Protein AF-A0A2P4SLH9-F1 (afdb_monomer)

Secondary structure (DSSP, 8-state):
--PPPPPPPP-----------TTSSTT--TT---PPPPPPPPPHHHHHHHHHHHHH-S---HHHHHHHHHHHT--HHHHHHHHHHHHHHHHHHHHHHTSSS---THHHHHHHHHHHHHT--------------

Organism: Bambusicola thoracicus (NCBI:txid9083)

Structure (mmCIF, N/CA/C/O backbone):
data_AF-A0A2P4SLH9-F1
#
_entry.id   AF-A0A2P4SLH9-F1
#
loop_
_atom_site.group_PDB
_atom_site.id
_atom_site.type_symbol
_atom_site.label_atom_id
_atom_site.label_alt_id
_atom_site.label_comp_id
_atom_site.label_asym_id
_atom_site.label_entity_id
_atom_site.label_seq_id
_atom_site.pdbx_PDB_ins_code
_atom_site.Cartn_x
_atom_site.Cartn_y
_atom_site.Cartn_z
_atom_site.occupancy
_atom_site.B_iso_or_equiv
_atom_site.auth_seq_id
_atom_site.auth_comp_id
_atom_site.auth_asym_id
_atom_site.auth_atom_id
_atom_site.pdbx_PDB_model_num
ATOM 1 N N . MET A 1 1 ? -12.800 23.849 -40.732 1.00 43.84 1 MET A N 1
ATOM 2 C CA . MET A 1 1 ? -13.487 23.097 -39.660 1.00 43.84 1 MET A CA 1
ATOM 3 C C . MET A 1 1 ? -12.887 23.475 -38.317 1.00 43.84 1 MET A C 1
ATOM 5 O O . MET A 1 1 ? -11.724 23.178 -38.085 1.00 43.84 1 MET A O 1
ATOM 9 N N . VAL A 1 2 ? -13.661 24.142 -37.462 1.00 47.03 2 VAL A N 1
ATOM 10 C CA . VAL A 1 2 ? -13.300 24.474 -36.074 1.00 47.03 2 VAL A CA 1
ATOM 11 C C . VAL A 1 2 ? -14.249 23.664 -35.183 1.00 47.03 2 VAL A C 1
ATOM 13 O O . VAL A 1 2 ? -15.457 23.781 -35.392 1.00 47.03 2 VAL A O 1
ATOM 16 N N . PRO A 1 3 ? -13.788 22.810 -34.251 1.00 51.59 3 PRO A N 1
ATOM 17 C CA . PRO A 1 3 ? -14.698 22.150 -33.320 1.00 51.59 3 PRO A CA 1
ATOM 18 C C . PRO A 1 3 ? -15.244 23.172 -32.312 1.00 51.59 3 PRO A C 1
ATOM 20 O O . PRO A 1 3 ? -14.504 23.997 -31.775 1.00 51.59 3 PRO A O 1
ATOM 23 N N . GLY A 1 4 ? -16.565 23.138 -32.125 1.00 45.50 4 GLY A N 1
ATOM 24 C CA . GLY A 1 4 ? -17.364 24.164 -31.464 1.00 45.50 4 GLY A CA 1
ATOM 25 C C . GLY A 1 4 ? -16.987 24.442 -30.009 1.00 45.50 4 GLY A C 1
ATOM 26 O O . GLY A 1 4 ? -16.781 23.537 -29.203 1.00 45.50 4 GLY A O 1
ATOM 27 N N . ARG A 1 5 ? -16.956 25.734 -29.671 1.00 50.97 5 ARG A N 1
ATOM 28 C CA . ARG A 1 5 ? -17.025 26.226 -28.294 1.00 50.97 5 ARG A CA 1
ATOM 29 C C . ARG A 1 5 ? -18.499 26.270 -27.893 1.00 50.97 5 ARG A C 1
ATOM 31 O O . ARG A 1 5 ? -19.284 26.938 -28.560 1.00 50.97 5 ARG A O 1
ATOM 38 N N . CYS A 1 6 ? -18.866 25.583 -26.816 1.00 48.41 6 CYS A N 1
ATOM 39 C CA . CYS A 1 6 ? -20.155 25.801 -26.165 1.00 48.41 6 CYS A CA 1
ATOM 40 C C . CYS A 1 6 ? -20.218 27.244 -25.617 1.00 48.41 6 CYS A C 1
ATOM 42 O O . CYS A 1 6 ? -19.239 27.683 -25.002 1.00 48.41 6 CYS A O 1
ATOM 44 N N . PRO A 1 7 ? -21.322 27.984 -25.818 1.00 62.34 7 PRO A N 1
ATOM 45 C CA . PRO A 1 7 ? -21.537 29.276 -25.171 1.00 62.34 7 PRO A CA 1
ATOM 46 C C . PRO A 1 7 ? -21.876 29.094 -23.675 1.00 62.34 7 PRO A C 1
ATOM 48 O O . PRO A 1 7 ? -22.456 28.069 -23.307 1.00 62.34 7 PRO A O 1
ATOM 51 N N . PRO A 1 8 ? -21.531 30.053 -22.794 1.00 57.41 8 PRO A N 1
ATOM 52 C CA . PRO A 1 8 ? -22.047 30.074 -21.428 1.00 57.41 8 PRO A CA 1
ATOM 53 C C . PRO A 1 8 ? -23.530 30.497 -21.426 1.00 57.41 8 PRO A C 1
ATOM 55 O O . PRO A 1 8 ? -23.915 31.321 -22.257 1.00 57.41 8 PRO A O 1
ATOM 58 N N . PRO A 1 9 ? -24.369 29.975 -20.514 1.00 54.12 9 PRO A N 1
ATOM 59 C CA . PRO A 1 9 ? -25.709 30.509 -20.314 1.00 54.12 9 PRO A CA 1
ATOM 60 C C . PRO A 1 9 ? -25.629 31.890 -19.655 1.00 54.12 9 PRO A C 1
ATOM 62 O O . PRO A 1 9 ? -24.975 32.073 -18.626 1.00 54.12 9 PRO A O 1
ATOM 65 N N . ASP A 1 10 ? -26.296 32.847 -20.288 1.00 47.53 10 ASP A N 1
ATOM 66 C CA . ASP A 1 10 ? -26.554 34.181 -19.770 1.00 47.53 10 ASP A CA 1
ATOM 67 C C . ASP A 1 10 ? -27.604 34.125 -18.639 1.00 47.53 10 ASP A C 1
ATOM 69 O O . ASP A 1 10 ? -28.498 33.279 -18.632 1.00 47.53 10 ASP A O 1
ATOM 73 N N . THR A 1 11 ? -27.464 35.073 -17.714 1.00 54.25 11 THR A N 1
ATOM 74 C CA . THR A 1 11 ? -28.501 35.636 -16.839 1.00 54.25 11 THR A CA 1
ATOM 75 C C . THR A 1 11 ? -29.224 34.728 -15.827 1.00 54.25 11 THR A C 1
ATOM 77 O O . THR A 1 11 ? -30.279 34.154 -16.077 1.00 54.25 11 THR A O 1
ATOM 80 N N . ALA A 1 12 ? -28.756 34.783 -14.576 1.00 43.59 12 ALA A N 1
ATOM 81 C CA . ALA A 1 12 ? -29.633 34.709 -13.408 1.00 43.59 12 ALA A CA 1
ATOM 82 C C . ALA A 1 12 ? -29.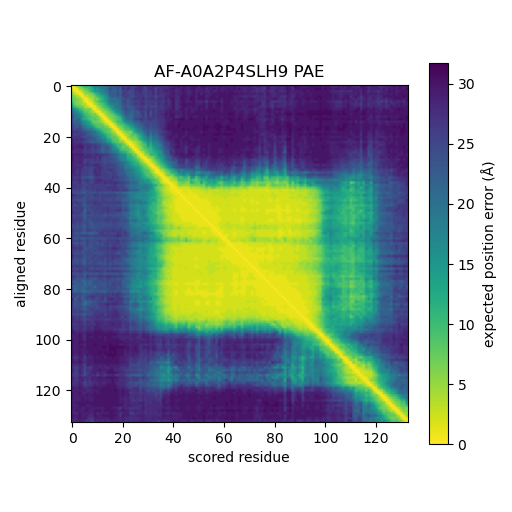336 35.912 -12.500 1.00 43.59 12 ALA A C 1
ATOM 84 O O . ALA A 1 12 ? -28.392 35.912 -11.714 1.00 43.59 12 ALA A O 1
ATOM 85 N N . VAL A 1 13 ? -30.133 36.967 -12.667 1.00 53.56 13 VAL A N 1
ATOM 86 C CA . VAL A 1 13 ? -30.262 38.074 -11.713 1.00 53.56 13 VAL A CA 1
ATOM 87 C C . VAL A 1 13 ? -30.978 37.539 -10.474 1.00 53.56 13 VAL A C 1
ATOM 89 O O . VAL A 1 13 ? -32.093 37.041 -10.603 1.00 53.56 13 VAL A O 1
ATOM 92 N N . LEU A 1 14 ? -30.379 37.676 -9.287 1.00 46.19 14 LEU A N 1
ATOM 93 C CA . LEU A 1 14 ? -31.074 37.550 -8.000 1.00 46.19 14 LEU A CA 1
ATOM 94 C C . LEU A 1 14 ? -30.552 38.591 -6.982 1.00 46.19 14 LEU A C 1
ATOM 96 O O . LEU A 1 14 ? -29.422 39.060 -7.124 1.00 46.19 14 LEU A O 1
ATOM 100 N N . PRO A 1 15 ? -31.404 39.014 -6.024 1.00 50.38 15 PRO A N 1
ATOM 101 C CA . PRO A 1 15 ? -31.462 40.389 -5.529 1.00 50.38 15 PRO A CA 1
ATOM 102 C C . PRO A 1 15 ? -30.640 40.666 -4.260 1.00 50.38 15 PRO A C 1
ATOM 104 O O . PRO A 1 15 ? -30.126 39.772 -3.595 1.00 50.38 15 PRO A O 1
ATOM 107 N N . ALA A 1 16 ? -30.556 41.962 -3.957 1.00 48.69 16 ALA A N 1
ATOM 108 C CA . ALA A 1 16 ? -29.880 42.590 -2.832 1.00 48.69 16 ALA A CA 1
ATOM 109 C C . ALA A 1 16 ? -30.295 42.074 -1.440 1.00 48.69 16 ALA A C 1
ATOM 111 O O . ALA A 1 16 ? -31.467 41.795 -1.193 1.00 48.69 16 ALA A O 1
ATOM 112 N N . GLY A 1 17 ? -29.330 42.114 -0.512 1.00 46.75 17 GLY A N 1
ATOM 113 C CA . GLY A 1 17 ? -29.579 42.267 0.924 1.00 46.75 17 GLY A CA 1
ATOM 114 C C . GLY A 1 17 ? -29.153 41.094 1.805 1.00 46.75 17 GLY A C 1
ATOM 115 O O . GLY A 1 17 ? -29.980 40.261 2.146 1.00 46.75 17 GLY A O 1
ATOM 116 N N . SER A 1 18 ? -27.889 41.078 2.240 1.00 45.19 18 SER A N 1
ATOM 117 C CA . SER A 1 18 ? -27.524 40.843 3.648 1.00 45.19 18 SER A CA 1
ATOM 118 C C . SER A 1 18 ? -26.028 41.113 3.829 1.00 45.19 18 SER A C 1
ATOM 120 O O . SER A 1 18 ? -25.186 40.403 3.284 1.00 45.19 18 SER A O 1
ATOM 122 N N . GLU A 1 19 ? -25.717 42.156 4.592 1.00 50.03 19 GLU A N 1
ATOM 123 C CA . GLU A 1 19 ? -24.388 42.501 5.103 1.00 50.03 19 GLU A CA 1
ATOM 124 C C . GLU A 1 19 ? -23.752 41.293 5.812 1.00 50.03 19 GLU A C 1
ATOM 126 O O . GLU A 1 19 ? -24.116 40.951 6.937 1.00 50.03 19 GLU A O 1
ATOM 131 N N . VAL A 1 20 ? -22.790 40.637 5.162 1.00 47.78 20 VAL A N 1
ATOM 132 C CA . VAL A 1 20 ? -21.858 39.713 5.817 1.00 47.78 20 VAL A CA 1
ATOM 133 C C . VAL A 1 20 ? -20.443 40.237 5.611 1.00 47.78 20 VAL A C 1
ATOM 135 O O . VAL A 1 20 ? -19.840 40.074 4.555 1.00 47.78 20 VAL A O 1
ATOM 138 N N . SER A 1 21 ? -19.981 40.942 6.646 1.00 45.81 21 SER A N 1
ATOM 139 C CA . SER A 1 21 ? -18.611 41.359 6.964 1.00 45.81 21 SER A CA 1
ATOM 140 C C . SER A 1 21 ? -17.543 40.959 5.927 1.00 45.81 21 SER A C 1
ATOM 142 O O . SER A 1 21 ? -17.068 39.822 5.880 1.00 45.81 21 SER A O 1
ATOM 144 N N . GLN A 1 22 ? -17.141 41.939 5.112 1.00 41.91 22 GLN A N 1
ATOM 145 C CA . GLN A 1 22 ? -16.128 41.851 4.049 1.00 41.91 22 GLN A CA 1
ATOM 146 C C . GLN A 1 22 ? -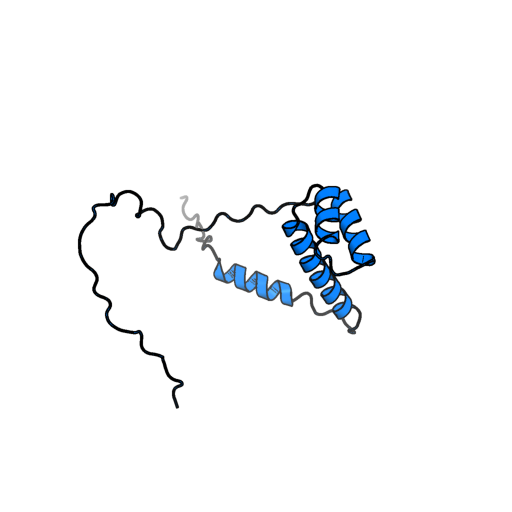14.679 41.638 4.542 1.00 41.91 22 GLN A C 1
ATOM 148 O O . GLN A 1 22 ? -13.748 41.654 3.741 1.00 41.91 22 GLN A O 1
ATOM 153 N N . GLU A 1 23 ? -14.463 41.358 5.828 1.00 44.12 23 GLU A N 1
ATOM 154 C CA . GLU A 1 23 ? -13.129 41.327 6.452 1.00 44.12 23 GLU A CA 1
ATOM 155 C C . GLU A 1 23 ? -12.533 39.905 6.582 1.00 44.12 23 GLU A C 1
ATOM 157 O O . GLU A 1 23 ? -11.462 39.725 7.154 1.00 44.12 23 GLU A O 1
ATOM 162 N N . SER A 1 24 ? -13.191 38.862 6.050 1.00 46.12 24 SER A N 1
ATOM 163 C CA . SER A 1 24 ? -12.675 37.473 6.098 1.00 46.12 24 SER A CA 1
ATOM 164 C C . SER A 1 24 ? -12.396 36.843 4.724 1.00 46.12 24 SER A C 1
ATOM 166 O O . SER A 1 24 ? -11.783 35.778 4.627 1.00 46.12 24 SER A O 1
ATOM 168 N N . LEU A 1 25 ? -12.780 37.504 3.627 1.00 53.12 25 LEU A N 1
ATOM 169 C CA . LEU A 1 25 ? -12.661 36.939 2.274 1.00 53.12 25 LEU A CA 1
ATOM 170 C C . LEU A 1 25 ? -11.381 37.342 1.525 1.00 53.12 25 LEU A C 1
ATOM 172 O O . LEU A 1 25 ? -11.115 36.805 0.451 1.00 53.12 25 LEU A O 1
ATOM 176 N N . LEU A 1 26 ? -10.548 38.226 2.08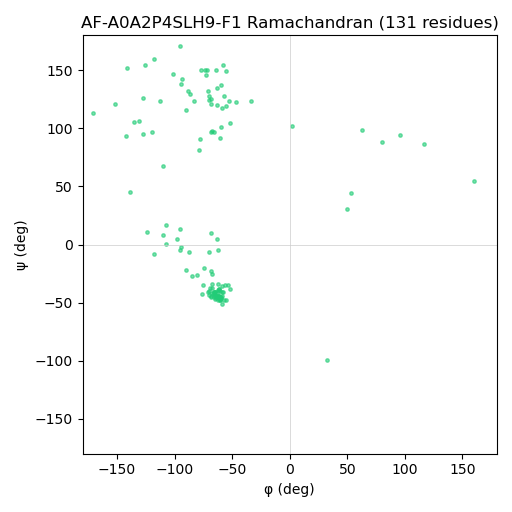6 1.00 51.34 26 LEU A N 1
ATOM 177 C CA . LEU A 1 26 ? -9.385 38.770 1.369 1.00 51.34 26 LEU A CA 1
ATOM 178 C C . LEU A 1 26 ? -8.096 37.936 1.476 1.00 51.34 26 LEU A C 1
ATOM 180 O O . LEU A 1 26 ? -7.133 38.231 0.772 1.00 51.34 26 LEU A O 1
ATOM 184 N N . LEU A 1 27 ? -8.047 36.869 2.289 1.00 46.75 27 LEU A N 1
ATOM 185 C CA . LEU A 1 27 ? -6.795 36.113 2.493 1.00 46.75 27 LEU A CA 1
ATOM 186 C C . LEU A 1 27 ? -6.609 34.885 1.580 1.00 46.75 27 LEU A C 1
ATOM 188 O O . LEU A 1 27 ? -5.564 34.238 1.614 1.00 46.75 27 LEU A O 1
ATOM 192 N N . HIS A 1 28 ? -7.575 34.559 0.719 1.00 56.03 28 HIS A N 1
ATOM 193 C CA . HIS A 1 28 ? -7.477 33.397 -0.171 1.00 56.03 28 HIS A CA 1
ATOM 194 C C . HIS A 1 28 ? -7.301 33.813 -1.631 1.00 56.03 28 HIS A C 1
ATOM 196 O O . HIS A 1 28 ? -8.149 33.565 -2.484 1.00 56.03 28 HIS A O 1
ATOM 202 N N . GLY A 1 29 ? -6.145 34.409 -1.936 1.00 46.28 29 GLY A N 1
ATOM 203 C CA . GLY A 1 29 ? -5.690 34.517 -3.320 1.00 46.28 29 GLY A CA 1
ATOM 204 C C . GLY A 1 29 ? -5.561 33.123 -3.969 1.00 46.28 29 GLY A C 1
ATOM 205 O O . GLY A 1 29 ? -5.279 32.141 -3.271 1.00 46.28 29 GLY A O 1
ATOM 206 N N . PRO A 1 30 ? -5.672 33.002 -5.306 1.00 56.03 30 PRO A N 1
ATOM 207 C CA . PRO A 1 30 ? -5.558 31.729 -6.042 1.00 56.03 30 PRO A CA 1
ATOM 208 C C . PRO A 1 30 ? -4.175 31.045 -5.926 1.00 56.03 30 PRO A C 1
ATOM 210 O O . PRO A 1 30 ? -3.928 30.003 -6.533 1.00 56.03 30 PRO A O 1
ATOM 213 N N . PHE A 1 31 ? -3.280 31.602 -5.106 1.00 50.31 31 PHE A N 1
ATOM 214 C CA . PHE A 1 31 ? -1.924 31.143 -4.830 1.00 50.31 31 PHE A CA 1
ATOM 215 C C . PHE A 1 31 ? -1.728 30.582 -3.418 1.00 50.31 31 PHE A C 1
ATOM 217 O O . PHE A 1 31 ? -0.588 30.284 -3.056 1.00 50.31 31 PHE A O 1
ATOM 224 N N . ALA A 1 32 ? -2.794 30.397 -2.626 1.00 54.00 32 ALA A N 1
ATOM 225 C CA . ALA A 1 32 ? -2.716 29.687 -1.352 1.00 54.00 32 ALA A CA 1
ATOM 226 C C . ALA A 1 32 ? -2.231 28.247 -1.603 1.00 54.00 32 ALA A C 1
ATOM 228 O O . ALA A 1 32 ? -2.993 27.328 -1.925 1.00 54.00 32 ALA A O 1
ATOM 229 N N . ARG A 1 33 ? -0.908 28.057 -1.533 1.00 61.59 33 ARG A N 1
ATOM 230 C CA . ARG A 1 33 ? -0.247 26.774 -1.735 1.00 61.59 33 ARG A CA 1
ATOM 231 C C . ARG A 1 33 ? -0.684 25.860 -0.603 1.00 61.59 33 ARG A C 1
ATOM 233 O O . ARG A 1 33 ? -0.120 25.912 0.484 1.00 61.59 33 ARG A O 1
ATOM 240 N N . LYS A 1 34 ? -1.700 25.037 -0.889 1.00 63.91 34 LYS A N 1
ATOM 241 C CA . LYS A 1 34 ? -2.164 23.917 -0.059 1.00 63.91 34 LYS A CA 1
ATOM 242 C C . LYS A 1 34 ? -0.954 23.300 0.652 1.00 63.91 34 LYS A C 1
ATOM 244 O O . LYS A 1 34 ? -0.010 22.923 -0.056 1.00 63.91 34 LYS A O 1
ATOM 249 N N . PRO A 1 35 ? -0.953 23.214 1.996 1.00 64.88 35 PRO A N 1
ATOM 250 C CA . PRO A 1 35 ? 0.173 22.677 2.743 1.00 64.88 35 PRO A CA 1
ATOM 251 C C . PRO A 1 35 ? 0.659 21.369 2.116 1.00 64.88 35 PRO A C 1
ATOM 253 O O . PRO A 1 35 ? -0.120 20.432 1.906 1.00 64.88 35 PRO A O 1
ATOM 256 N N . LYS A 1 36 ? 1.944 21.322 1.737 1.00 66.19 36 LYS A N 1
ATOM 257 C CA . LYS A 1 36 ? 2.556 20.108 1.186 1.00 66.19 36 LYS A CA 1
ATOM 258 C C . LYS A 1 36 ? 2.420 19.022 2.242 1.00 66.19 36 LYS A C 1
ATOM 260 O O . LYS A 1 36 ? 2.962 19.160 3.334 1.00 66.19 36 LYS A O 1
ATOM 265 N N . ARG A 1 37 ? 1.684 17.952 1.922 1.00 70.69 37 ARG A N 1
ATOM 266 C CA . ARG A 1 37 ? 1.541 16.806 2.826 1.00 70.69 37 ARG A CA 1
ATOM 267 C C . ARG A 1 37 ? 2.935 16.332 3.231 1.00 70.69 37 ARG A C 1
ATOM 269 O O . ARG A 1 37 ? 3.747 16.016 2.359 1.00 70.69 37 ARG A O 1
ATOM 276 N N . ILE A 1 38 ? 3.191 16.297 4.537 1.00 74.38 38 ILE A N 1
ATOM 277 C CA . ILE A 1 38 ? 4.444 15.794 5.094 1.00 74.38 38 ILE A CA 1
ATOM 278 C C . ILE A 1 38 ? 4.619 14.354 4.613 1.00 74.38 38 ILE A C 1
ATOM 280 O O . ILE A 1 38 ? 3.707 13.526 4.717 1.00 74.38 38 ILE A O 1
ATOM 284 N N . ARG A 1 39 ? 5.785 14.064 4.032 1.00 77.00 39 ARG A N 1
ATOM 285 C CA . ARG A 1 39 ? 6.133 12.696 3.656 1.00 77.00 39 ARG A CA 1
ATOM 286 C C . ARG A 1 39 ? 6.333 11.890 4.929 1.00 77.00 39 ARG A C 1
ATOM 288 O O . ARG A 1 39 ? 7.190 12.214 5.740 1.00 77.00 39 ARG A O 1
ATOM 295 N N . THR A 1 40 ? 5.549 10.832 5.074 1.00 79.44 40 THR A N 1
ATOM 296 C CA . THR A 1 40 ? 5.720 9.857 6.148 1.00 79.44 40 THR A CA 1
ATOM 297 C C . THR A 1 40 ? 6.698 8.777 5.695 1.00 79.44 40 THR A C 1
ATOM 299 O O . THR A 1 40 ? 6.590 8.267 4.577 1.00 79.44 40 THR A O 1
ATOM 302 N N . ALA A 1 41 ? 7.677 8.467 6.545 1.00 89.81 41 ALA A N 1
ATOM 303 C CA . ALA A 1 41 ? 8.574 7.330 6.374 1.00 89.81 41 ALA A CA 1
ATOM 304 C C . ALA A 1 41 ? 8.018 6.131 7.150 1.00 89.81 41 ALA A C 1
ATOM 306 O O . ALA A 1 41 ? 7.532 6.290 8.269 1.00 89.81 41 ALA A O 1
ATOM 307 N N . PHE A 1 42 ? 8.079 4.943 6.551 1.00 94.00 42 PHE A N 1
ATOM 308 C CA . PHE A 1 42 ? 7.692 3.701 7.216 1.00 94.00 42 PHE A CA 1
ATOM 309 C C . PHE A 1 42 ? 8.918 3.041 7.842 1.00 94.00 42 PHE A C 1
ATOM 311 O O . PHE A 1 42 ? 10.000 3.046 7.255 1.00 94.00 42 PHE A O 1
ATOM 318 N N . SER A 1 43 ? 8.733 2.452 9.019 1.00 96.06 43 SER A N 1
ATOM 319 C CA . SER A 1 43 ? 9.754 1.651 9.689 1.00 96.06 43 SER A CA 1
ATOM 320 C C . SER A 1 43 ? 10.100 0.399 8.863 1.00 96.06 43 SER A C 1
ATOM 322 O O . SER A 1 43 ? 9.216 -0.149 8.192 1.00 96.06 43 SER A O 1
ATOM 324 N N . PRO A 1 44 ? 11.341 -0.121 8.936 1.00 94.94 44 PRO A N 1
ATOM 325 C CA . PRO A 1 44 ? 11.720 -1.371 8.274 1.00 94.94 44 PRO A CA 1
ATOM 326 C C . PRO A 1 44 ? 10.784 -2.544 8.596 1.00 94.94 44 PRO A C 1
ATOM 328 O O . PRO A 1 44 ? 10.430 -3.320 7.710 1.00 94.94 44 PRO A O 1
ATOM 331 N N . SER A 1 45 ? 10.310 -2.643 9.842 1.00 95.94 45 SER A N 1
ATOM 332 C CA . SER A 1 45 ? 9.382 -3.702 10.260 1.00 95.94 45 SER A CA 1
ATOM 333 C C . SER A 1 45 ? 8.002 -3.568 9.607 1.00 95.94 45 SER A C 1
ATOM 335 O O . SER A 1 45 ? 7.370 -4.574 9.275 1.00 95.94 45 SER A O 1
ATOM 337 N N . GLN A 1 46 ? 7.540 -2.335 9.375 1.00 96.69 46 GLN A N 1
ATOM 338 C CA . GLN A 1 46 ? 6.297 -2.068 8.651 1.00 96.69 46 GLN A CA 1
ATOM 339 C C . GLN A 1 46 ? 6.443 -2.445 7.176 1.00 96.69 46 GLN A C 1
ATOM 341 O O . GLN A 1 46 ? 5.569 -3.114 6.629 1.00 96.69 46 GLN A O 1
ATOM 346 N N . LEU A 1 47 ? 7.564 -2.072 6.552 1.00 96.88 47 LEU A N 1
ATOM 347 C CA . LEU A 1 47 ? 7.86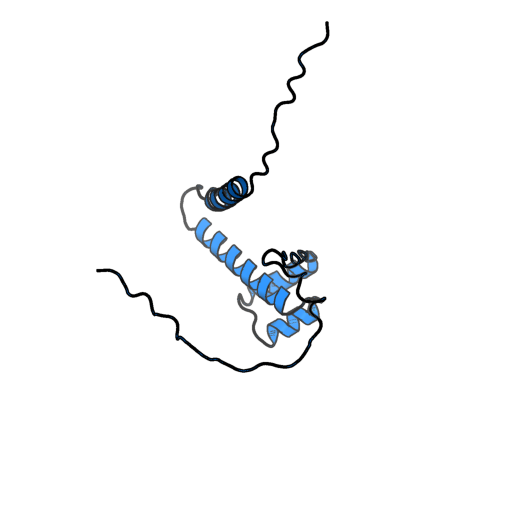2 -2.417 5.161 1.00 96.88 47 LEU A CA 1
ATOM 348 C C . LEU A 1 47 ? 7.916 -3.931 4.952 1.00 96.88 47 LEU A C 1
ATOM 350 O O . LEU A 1 47 ? 7.295 -4.426 4.018 1.00 96.88 47 LEU A O 1
ATOM 354 N N . LEU A 1 48 ? 8.579 -4.667 5.846 1.00 96.94 48 LEU A N 1
ATOM 355 C CA . LEU A 1 48 ? 8.659 -6.126 5.767 1.00 96.94 48 LEU A CA 1
ATOM 356 C C . LEU A 1 48 ? 7.271 -6.780 5.806 1.00 96.94 48 LEU A C 1
ATOM 358 O O . LEU A 1 48 ? 6.984 -7.683 5.023 1.00 96.94 48 LEU A O 1
ATOM 362 N N . ARG A 1 49 ? 6.391 -6.325 6.706 1.00 96.50 49 ARG A N 1
ATOM 363 C CA . ARG A 1 49 ? 5.024 -6.859 6.795 1.00 96.50 49 ARG A CA 1
ATOM 364 C C . ARG A 1 49 ? 4.179 -6.508 5.568 1.00 96.50 49 ARG A C 1
ATOM 366 O O . ARG A 1 49 ? 3.411 -7.353 5.117 1.00 96.50 49 ARG A O 1
ATOM 373 N N . LEU A 1 50 ? 4.337 -5.304 5.016 1.00 97.38 50 LEU A N 1
ATOM 374 C CA . LEU A 1 50 ? 3.674 -4.898 3.773 1.00 97.38 50 LEU A CA 1
ATOM 375 C C . LEU A 1 50 ? 4.153 -5.725 2.573 1.00 97.38 50 LEU A C 1
ATOM 377 O O . LEU A 1 50 ? 3.333 -6.142 1.760 1.00 97.38 50 LEU A O 1
ATOM 381 N N . GLU A 1 51 ? 5.453 -6.009 2.489 1.00 97.25 51 GLU A N 1
ATOM 382 C CA . GLU A 1 51 ? 6.039 -6.827 1.423 1.00 97.25 51 GLU A CA 1
ATOM 383 C C . GLU A 1 51 ? 5.534 -8.272 1.478 1.00 97.25 51 GLU A C 1
ATOM 385 O O . GLU A 1 51 ? 5.030 -8.781 0.483 1.00 97.25 51 GLU A O 1
ATOM 390 N N . ARG A 1 52 ? 5.530 -8.892 2.665 1.00 96.81 52 ARG A N 1
ATOM 391 C CA . ARG A 1 52 ? 4.976 -10.245 2.858 1.00 96.81 52 ARG A CA 1
ATOM 392 C C . ARG A 1 52 ? 3.499 -10.348 2.480 1.00 96.81 52 ARG A C 1
ATOM 394 O O . ARG A 1 52 ? 3.047 -11.391 2.018 1.00 96.81 52 ARG A O 1
ATOM 401 N N . ALA A 1 53 ? 2.717 -9.298 2.731 1.00 95.75 53 ALA A N 1
ATOM 402 C CA . ALA A 1 53 ? 1.322 -9.258 2.299 1.00 95.75 53 ALA A CA 1
ATOM 403 C C . ALA A 1 53 ? 1.218 -9.116 0.772 1.00 95.75 53 ALA A C 1
ATOM 405 O O . ALA A 1 53 ? 0.392 -9.778 0.149 1.00 95.75 53 ALA A O 1
ATOM 406 N N . PHE A 1 54 ? 2.088 -8.301 0.171 1.00 96.88 54 PHE A N 1
ATOM 407 C CA . PHE A 1 54 ? 2.146 -8.101 -1.274 1.00 96.88 54 PHE A CA 1
ATOM 408 C C . PHE A 1 54 ? 2.464 -9.395 -2.029 1.00 96.88 54 PHE A C 1
ATOM 410 O O . PHE A 1 54 ? 1.779 -9.695 -2.999 1.00 96.88 54 PHE A O 1
ATOM 417 N N . GLU A 1 55 ? 3.428 -10.189 -1.561 1.00 95.88 55 GLU A N 1
ATOM 418 C CA . GLU A 1 55 ? 3.785 -11.488 -2.160 1.00 95.88 55 GLU A CA 1
ATOM 419 C C . GLU A 1 55 ? 2.593 -12.451 -2.253 1.00 95.88 55 GLU A C 1
ATOM 421 O O . GLU A 1 55 ? 2.477 -13.206 -3.215 1.00 95.88 55 GLU A O 1
ATOM 426 N N . LYS A 1 56 ? 1.685 -12.407 -1.271 1.00 94.94 56 LYS A N 1
ATOM 427 C CA . LYS A 1 56 ? 0.462 -13.221 -1.270 1.00 94.94 56 LYS A CA 1
ATOM 428 C C . LYS A 1 56 ? -0.590 -12.662 -2.219 1.00 94.94 56 LYS A C 1
ATOM 430 O O . LYS A 1 56 ? -1.271 -13.417 -2.904 1.00 94.94 56 LYS A O 1
ATOM 435 N N . ASN A 1 57 ? -0.758 -11.342 -2.219 1.00 94.25 57 ASN A N 1
ATOM 436 C CA . ASN A 1 57 ? -1.747 -10.662 -3.033 1.00 94.25 57 ASN A CA 1
ATOM 437 C C . ASN A 1 57 ? -1.291 -9.235 -3.376 1.00 94.25 57 ASN A C 1
ATOM 439 O O . ASN A 1 57 ? -1.135 -8.370 -2.513 1.00 94.25 57 ASN A O 1
ATOM 443 N N . HIS A 1 58 ? -1.168 -8.939 -4.671 1.00 95.50 58 HIS A N 1
ATOM 444 C CA . HIS A 1 58 ? -0.756 -7.617 -5.153 1.00 95.50 58 HIS A CA 1
ATOM 445 C C . HIS A 1 58 ? -1.823 -6.513 -4.945 1.00 95.50 58 HIS A C 1
ATOM 447 O O . HIS A 1 58 ? -1.554 -5.327 -5.206 1.00 95.50 58 HIS A O 1
ATOM 453 N N . TYR A 1 59 ? -3.035 -6.860 -4.487 1.00 96.44 59 TYR A N 1
ATOM 454 C CA . TYR A 1 59 ? -4.164 -5.939 -4.316 1.00 96.44 59 TYR A CA 1
ATOM 455 C C . TYR A 1 59 ? -4.911 -6.122 -2.993 1.00 96.44 59 TYR A C 1
ATOM 457 O O . TYR A 1 59 ? -5.770 -6.983 -2.874 1.00 96.44 59 TYR A O 1
ATOM 465 N N . VAL A 1 60 ? -4.713 -5.202 -2.048 1.00 94.94 60 VAL A N 1
ATOM 466 C CA . VAL A 1 60 ? -5.481 -5.192 -0.791 1.00 94.94 60 VAL A CA 1
ATOM 467 C C . VAL A 1 60 ? -6.806 -4.434 -0.902 1.00 94.94 60 VAL A C 1
ATOM 469 O O . VAL A 1 60 ? -6.868 -3.260 -1.313 1.00 94.94 60 VAL A O 1
ATOM 472 N N . VAL A 1 61 ? -7.885 -5.084 -0.467 1.00 95.00 61 VAL A N 1
ATOM 473 C CA . VAL A 1 61 ? -9.263 -4.571 -0.543 1.00 95.00 61 VAL A CA 1
ATOM 474 C C . VAL A 1 61 ? -9.951 -4.571 0.821 1.00 95.00 61 VAL A C 1
ATOM 476 O O . VAL A 1 61 ? -9.586 -5.340 1.703 1.00 95.00 61 VAL A O 1
ATOM 479 N N . GLY A 1 62 ? -10.934 -3.679 0.987 1.00 95.06 62 GLY A N 1
ATOM 480 C CA . GLY A 1 62 ? -11.882 -3.625 2.111 1.00 95.06 62 GLY A CA 1
ATOM 481 C C . GLY A 1 62 ? -11.346 -4.089 3.470 1.00 95.06 62 GLY A C 1
ATOM 482 O O . GLY A 1 62 ? -10.693 -3.328 4.181 1.00 95.06 62 GLY A O 1
ATOM 483 N N . ALA A 1 63 ? -11.654 -5.337 3.828 1.00 95.00 63 ALA A N 1
ATOM 484 C CA . ALA A 1 63 ? -11.307 -5.936 5.114 1.00 95.00 63 ALA A CA 1
ATOM 485 C C . ALA A 1 63 ? -9.797 -6.164 5.298 1.00 95.00 63 ALA A C 1
ATOM 487 O O . ALA A 1 63 ? -9.248 -5.796 6.333 1.00 95.00 63 ALA A O 1
ATOM 488 N N . GLU A 1 64 ? -9.107 -6.701 4.290 1.00 95.00 64 GLU A N 1
ATOM 489 C CA . GLU A 1 64 ? -7.662 -6.966 4.350 1.00 95.00 64 GLU A CA 1
ATOM 490 C C . GLU A 1 64 ? -6.872 -5.670 4.567 1.00 95.00 64 GLU A C 1
ATOM 492 O O . GLU A 1 64 ? -5.948 -5.604 5.380 1.00 95.00 64 GLU A O 1
ATOM 497 N N . ARG A 1 65 ? -7.297 -4.592 3.896 1.00 97.62 65 ARG A N 1
ATOM 498 C CA . ARG A 1 65 ? -6.698 -3.265 4.068 1.00 97.62 65 ARG A CA 1
ATOM 499 C C . ARG A 1 65 ? -6.854 -2.751 5.496 1.00 97.62 65 ARG A C 1
ATOM 501 O O . ARG A 1 65 ? -5.883 -2.239 6.047 1.00 97.62 65 ARG A O 1
ATOM 508 N N . LYS A 1 66 ? -8.051 -2.879 6.075 1.00 97.19 66 LYS A N 1
ATOM 509 C CA . LYS A 1 66 ? -8.327 -2.474 7.460 1.00 97.19 66 LYS A CA 1
ATOM 510 C C . LYS A 1 66 ? -7.458 -3.250 8.443 1.00 97.19 66 LYS A C 1
ATOM 512 O O . LYS A 1 66 ? -6.805 -2.642 9.281 1.00 97.19 66 LYS A O 1
ATOM 517 N N . GLN A 1 67 ? -7.372 -4.569 8.278 1.00 96.75 67 GLN A N 1
ATOM 518 C CA . GLN A 1 67 ? -6.545 -5.431 9.125 1.00 96.75 67 GLN A CA 1
ATOM 519 C C . GLN A 1 67 ? -5.061 -5.041 9.075 1.00 96.75 67 GLN A C 1
ATOM 521 O O . GLN A 1 67 ? -4.424 -4.883 10.118 1.00 96.75 67 GLN A O 1
ATOM 526 N N . LEU A 1 68 ? -4.510 -4.810 7.879 1.00 96.12 68 LEU A N 1
ATOM 527 C CA . LEU A 1 68 ? -3.121 -4.368 7.720 1.00 96.12 68 LEU A CA 1
ATOM 528 C C . LEU A 1 68 ? -2.875 -2.976 8.306 1.00 96.12 68 LEU A C 1
ATOM 530 O O . LEU A 1 68 ? -1.852 -2.756 8.949 1.00 96.12 68 LEU A O 1
ATOM 534 N N . ALA A 1 69 ? -3.810 -2.048 8.101 1.00 96.94 69 ALA A N 1
ATOM 535 C CA . ALA A 1 69 ? -3.742 -0.698 8.649 1.00 96.94 69 ALA A CA 1
ATOM 536 C C . ALA A 1 69 ? -3.668 -0.731 10.185 1.00 96.94 69 ALA A C 1
ATOM 538 O O . ALA A 1 69 ? -2.721 -0.197 10.763 1.00 96.94 69 ALA A O 1
ATOM 539 N N . SER A 1 70 ? -4.588 -1.453 10.832 1.00 96.88 70 SER A N 1
ATOM 540 C CA . SER A 1 70 ? -4.608 -1.623 12.288 1.00 96.88 70 SER A CA 1
ATOM 541 C C . SER A 1 70 ? -3.353 -2.325 12.814 1.00 96.88 70 SER A C 1
ATOM 543 O O . SER A 1 70 ? -2.754 -1.868 13.781 1.00 96.88 70 SER A O 1
ATOM 545 N N . SER A 1 71 ? -2.898 -3.390 12.149 1.00 95.94 71 SER A N 1
ATOM 546 C CA . SER A 1 71 ? -1.745 -4.191 12.599 1.00 95.94 71 SER A CA 1
ATOM 547 C C . SER A 1 71 ? -0.401 -3.456 12.530 1.00 95.94 71 SER A C 1
ATOM 549 O O . SER A 1 71 ? 0.557 -3.838 13.211 1.00 95.94 71 SER A O 1
ATOM 551 N N . LEU A 1 72 ? -0.299 -2.457 11.648 1.00 95.12 72 LEU A N 1
ATOM 552 C CA . LEU A 1 72 ? 0.918 -1.684 11.383 1.00 95.12 72 LEU A CA 1
ATOM 553 C C . LEU A 1 72 ? 0.859 -0.261 11.942 1.00 95.12 72 LEU A C 1
ATOM 555 O O . LEU A 1 72 ? 1.825 0.483 11.762 1.00 95.12 72 LEU A O 1
ATOM 559 N N . SER A 1 73 ? -0.247 0.109 12.595 1.00 96.06 73 SER A N 1
ATOM 560 C CA . SER A 1 73 ? -0.527 1.474 13.050 1.00 96.06 73 SER A CA 1
ATOM 561 C C . SER A 1 73 ? -0.412 2.498 11.914 1.00 96.06 73 SER A C 1
ATOM 563 O O . SER A 1 73 ? 0.205 3.552 12.055 1.00 96.06 73 SER A O 1
ATOM 565 N N . LEU A 1 74 ? -0.979 2.163 10.752 1.00 95.12 74 LEU A N 1
ATOM 566 C CA . LEU A 1 74 ? -1.037 3.012 9.561 1.00 95.12 74 LEU A CA 1
ATOM 567 C C . LEU A 1 74 ? -2.493 3.317 9.206 1.00 95.12 74 LEU A C 1
ATOM 569 O O . LEU A 1 74 ? -3.402 2.577 9.562 1.00 95.12 74 LEU A O 1
ATOM 573 N N . SER A 1 75 ? -2.732 4.379 8.438 1.00 96.19 75 SER A N 1
ATOM 574 C CA . SER A 1 75 ? -4.055 4.622 7.853 1.00 96.19 75 SER A CA 1
ATOM 575 C C . SER A 1 75 ? -4.312 3.724 6.638 1.00 96.19 75 SER A C 1
ATOM 577 O O . SER A 1 75 ? -3.401 3.420 5.861 1.00 96.19 75 SER A O 1
ATOM 579 N N . GLU A 1 76 ? -5.580 3.383 6.387 1.00 96.00 76 GLU A N 1
ATOM 580 C CA . GLU A 1 76 ? -5.992 2.658 5.173 1.00 96.00 76 GLU A CA 1
ATOM 581 C C . GLU A 1 76 ? -5.507 3.349 3.888 1.00 96.00 76 GLU A C 1
ATOM 583 O O . GLU A 1 76 ? -5.133 2.694 2.913 1.00 96.00 76 GLU A O 1
ATOM 588 N N . THR A 1 77 ? -5.472 4.685 3.892 1.00 95.44 77 THR A N 1
ATOM 589 C CA . THR A 1 77 ? -4.967 5.483 2.770 1.00 95.44 77 THR A CA 1
ATOM 590 C C . THR A 1 77 ? -3.471 5.269 2.554 1.00 95.44 77 THR A C 1
ATOM 592 O O . THR A 1 77 ? -3.050 5.104 1.410 1.00 95.44 77 THR A O 1
ATOM 595 N N . GLN A 1 78 ? -2.661 5.230 3.616 1.00 95.50 78 GLN A N 1
ATOM 596 C CA . GLN A 1 78 ? -1.225 4.946 3.508 1.00 95.50 78 GLN A CA 1
ATOM 597 C C . GLN A 1 78 ? -0.974 3.538 2.971 1.00 95.50 78 GLN A C 1
ATOM 599 O O . GLN A 1 78 ? -0.172 3.387 2.051 1.00 95.50 78 GLN A O 1
ATOM 604 N N . VAL A 1 79 ? -1.708 2.536 3.464 1.00 96.44 79 VAL A N 1
ATOM 605 C CA . VAL A 1 79 ? -1.625 1.159 2.953 1.00 96.44 79 VAL A CA 1
ATOM 606 C C . VAL A 1 79 ? -2.005 1.121 1.469 1.00 96.44 79 VAL A C 1
ATOM 608 O O . VAL A 1 79 ? -1.251 0.613 0.643 1.00 96.44 79 VAL A O 1
ATOM 611 N N . LYS A 1 80 ? -3.120 1.753 1.083 1.00 96.00 80 LYS A N 1
ATOM 612 C CA . LYS A 1 80 ? -3.547 1.868 -0.321 1.00 96.00 80 LYS A CA 1
ATOM 613 C C . LYS A 1 80 ? -2.468 2.502 -1.209 1.00 96.00 80 LYS A C 1
ATOM 615 O O . LYS A 1 80 ? -2.181 1.981 -2.287 1.00 96.00 80 LYS A O 1
ATOM 620 N N . VAL A 1 81 ? -1.886 3.623 -0.781 1.00 95.88 81 VAL A N 1
ATOM 621 C CA . VAL A 1 81 ? -0.835 4.329 -1.534 1.00 95.88 81 VAL A CA 1
ATOM 622 C C . VAL A 1 81 ? 0.429 3.478 -1.630 1.00 95.88 81 VAL A C 1
ATOM 624 O O . VAL A 1 81 ? 1.019 3.394 -2.706 1.00 95.88 81 VAL A O 1
ATOM 627 N N . TRP A 1 82 ? 0.823 2.805 -0.548 1.00 96.69 82 TRP A N 1
ATOM 628 C CA . TRP A 1 82 ? 1.979 1.915 -0.554 1.00 96.69 82 TRP A CA 1
ATOM 629 C C . TRP A 1 82 ? 1.795 0.775 -1.560 1.00 96.69 82 TRP A C 1
ATOM 631 O O . TRP A 1 82 ? 2.658 0.589 -2.412 1.00 96.69 82 TRP A O 1
ATOM 641 N N . PHE A 1 83 ? 0.640 0.100 -1.566 1.00 97.62 83 PHE A N 1
ATOM 642 C CA . PHE A 1 83 ? 0.345 -0.966 -2.533 1.00 97.62 83 PHE A CA 1
ATOM 643 C C . PHE A 1 83 ? 0.340 -0.460 -3.982 1.00 97.62 83 PHE A C 1
ATOM 645 O O . PHE A 1 83 ? 0.852 -1.126 -4.882 1.00 97.62 83 PHE A O 1
ATOM 652 N N . GLN A 1 84 ? -0.180 0.747 -4.227 1.00 97.12 84 GLN A N 1
ATOM 653 C CA . GLN A 1 84 ? -0.128 1.364 -5.555 1.00 97.12 84 GLN A CA 1
ATOM 654 C C . GLN A 1 84 ? 1.315 1.645 -6.010 1.00 97.12 84 GLN A C 1
ATOM 6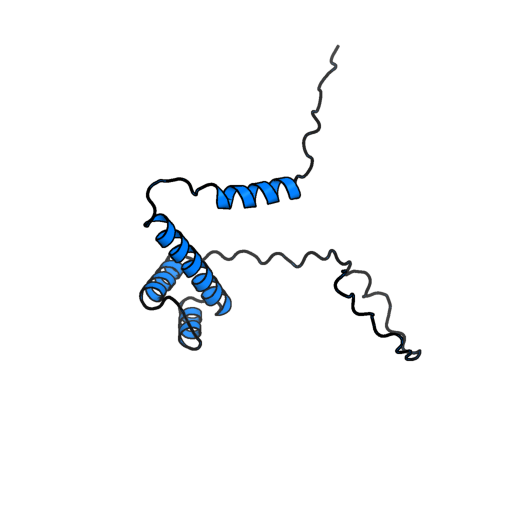56 O O . GLN A 1 84 ? 1.686 1.355 -7.154 1.00 97.12 84 GLN A O 1
ATOM 661 N N . ASN A 1 85 ? 2.142 2.181 -5.114 1.00 96.31 85 ASN A N 1
ATOM 662 C CA . ASN A 1 85 ? 3.555 2.430 -5.384 1.00 96.31 85 ASN A CA 1
ATOM 663 C C . ASN A 1 85 ? 4.314 1.116 -5.595 1.00 96.31 85 ASN A C 1
ATOM 665 O O . ASN A 1 85 ? 5.121 1.017 -6.523 1.00 96.31 85 ASN A O 1
ATOM 669 N N . ARG A 1 86 ? 4.011 0.086 -4.797 1.00 97.00 86 ARG A N 1
ATOM 670 C CA . ARG A 1 86 ? 4.649 -1.226 -4.895 1.00 97.00 86 ARG A CA 1
ATOM 671 C C . ARG A 1 86 ? 4.355 -1.903 -6.229 1.00 97.00 86 ARG A C 1
ATOM 673 O O . ARG A 1 86 ? 5.306 -2.314 -6.891 1.00 97.00 86 ARG A O 1
ATOM 680 N N . ARG A 1 87 ? 3.097 -1.902 -6.697 1.00 96.44 87 ARG A N 1
ATOM 681 C CA . ARG A 1 87 ? 2.732 -2.396 -8.043 1.00 96.44 87 ARG A CA 1
ATOM 682 C C . ARG A 1 87 ? 3.460 -1.652 -9.159 1.00 96.44 87 ARG A C 1
ATOM 684 O O . ARG A 1 87 ? 3.914 -2.262 -10.122 1.00 96.44 87 ARG A O 1
ATOM 691 N N . THR A 1 88 ? 3.593 -0.331 -9.033 1.00 95.25 88 THR A N 1
ATOM 692 C CA . THR A 1 88 ? 4.325 0.478 -10.020 1.00 95.25 88 THR A CA 1
ATOM 693 C C . THR A 1 88 ? 5.794 0.065 -10.085 1.00 95.25 88 THR A C 1
ATOM 695 O O . THR A 1 88 ? 6.323 -0.108 -11.181 1.00 95.25 88 THR A O 1
ATOM 698 N N . LYS A 1 89 ? 6.441 -0.137 -8.929 1.00 92.44 89 LYS A N 1
ATOM 699 C CA . LYS A 1 89 ? 7.819 -0.638 -8.859 1.00 92.44 89 LYS A CA 1
ATOM 700 C C . LYS A 1 89 ? 7.933 -2.043 -9.455 1.00 92.44 89 LYS A C 1
ATOM 702 O O . LYS A 1 89 ? 8.792 -2.252 -10.298 1.00 92.44 89 LYS A O 1
ATOM 707 N N . TYR A 1 90 ? 7.037 -2.955 -9.086 1.00 93.50 90 TYR A N 1
ATOM 708 C CA . TYR A 1 90 ? 7.021 -4.332 -9.587 1.00 93.50 90 TYR A CA 1
ATOM 709 C C . TYR A 1 90 ? 6.915 -4.390 -11.118 1.00 93.50 90 TYR A C 1
ATOM 711 O O . TYR A 1 90 ? 7.726 -5.029 -11.779 1.00 93.50 90 TYR A O 1
ATOM 719 N N . LYS A 1 91 ? 5.984 -3.626 -11.706 1.00 91.94 91 LYS A N 1
ATOM 720 C CA . LYS A 1 91 ? 5.839 -3.543 -13.167 1.00 91.94 91 LYS A CA 1
ATOM 721 C C . LYS A 1 91 ? 7.090 -2.988 -13.850 1.00 91.94 91 LYS A C 1
ATOM 723 O O . LYS A 1 91 ? 7.438 -3.440 -14.931 1.00 91.94 91 LYS A O 1
ATOM 728 N N . ARG A 1 92 ? 7.749 -1.995 -13.242 1.00 88.69 92 ARG A N 1
ATOM 729 C CA . ARG A 1 92 ? 8.995 -1.431 -13.783 1.00 88.69 92 ARG A CA 1
ATOM 730 C C . ARG A 1 92 ? 10.131 -2.449 -13.772 1.00 88.69 92 ARG A C 1
ATOM 732 O O . ARG A 1 92 ? 10.849 -2.503 -14.753 1.00 88.69 92 ARG A O 1
ATOM 739 N N . GLN A 1 93 ? 10.244 -3.242 -12.709 1.00 86.81 93 GLN A N 1
ATOM 740 C CA . GLN A 1 93 ? 11.254 -4.298 -12.600 1.00 86.81 93 GLN A CA 1
ATOM 741 C C . GLN A 1 93 ? 11.027 -5.396 -13.648 1.00 86.81 93 GLN A C 1
ATOM 743 O O . GLN A 1 93 ? 11.956 -5.755 -14.354 1.00 86.81 93 GLN A O 1
ATOM 748 N N . LYS A 1 94 ? 9.778 -5.842 -13.845 1.00 81.62 94 LYS A N 1
ATOM 749 C CA . LYS A 1 94 ? 9.458 -6.862 -14.858 1.00 81.62 94 LYS A CA 1
ATOM 750 C C . LYS A 1 94 ? 9.765 -6.418 -16.299 1.00 81.62 94 LYS A C 1
ATOM 752 O O . LYS A 1 94 ? 10.129 -7.233 -17.129 1.00 81.62 94 LYS A O 1
ATOM 757 N N . LEU A 1 95 ? 9.606 -5.129 -16.610 1.00 76.50 95 LEU A N 1
ATOM 758 C CA . LEU A 1 95 ? 9.936 -4.588 -17.938 1.00 76.50 95 LEU A CA 1
ATOM 759 C C . LEU A 1 95 ? 11.447 -4.443 -18.177 1.00 76.50 95 LEU A C 1
ATOM 761 O O . LEU A 1 95 ? 11.858 -4.318 -19.324 1.00 76.50 95 LEU A O 1
ATOM 765 N N . GLU A 1 96 ? 12.245 -4.404 -17.110 1.00 69.19 96 GLU A N 1
ATOM 766 C CA . GLU A 1 96 ? 13.707 -4.305 -17.168 1.00 69.19 96 GLU A CA 1
ATOM 767 C C . GLU A 1 96 ? 14.362 -5.686 -17.341 1.00 69.19 96 GLU A C 1
ATOM 769 O O . GLU A 1 96 ? 15.432 -5.775 -17.926 1.00 69.19 96 GLU A O 1
ATOM 774 N N . GLU A 1 97 ? 13.703 -6.756 -16.887 1.00 64.75 97 GLU A N 1
ATOM 775 C CA . GLU A 1 97 ? 14.207 -8.137 -16.962 1.00 64.75 97 GLU A CA 1
ATOM 776 C C . GLU A 1 97 ? 13.991 -8.793 -18.345 1.00 64.75 97 GLU A C 1
ATOM 778 O O . GLU A 1 97 ? 14.777 -9.636 -18.760 1.00 64.75 97 GLU A O 1
ATOM 783 N N . GLU A 1 98 ? 12.976 -8.360 -19.102 1.00 62.00 98 GLU A N 1
ATOM 784 C CA . GLU A 1 98 ? 12.579 -8.954 -20.396 1.00 62.00 98 GLU A CA 1
ATOM 785 C C . GLU A 1 98 ? 13.182 -8.235 -21.630 1.00 62.00 98 GLU A C 1
ATOM 787 O O . GLU A 1 98 ? 12.723 -8.434 -22.756 1.00 62.00 98 GLU A O 1
ATOM 792 N N . GLY A 1 99 ? 14.176 -7.357 -21.451 1.00 50.84 99 GLY A N 1
ATOM 793 C CA . GLY A 1 99 ? 14.800 -6.598 -22.543 1.00 50.84 99 GLY A CA 1
ATOM 794 C C . GLY A 1 99 ? 16.325 -6.739 -22.554 1.00 50.84 99 GLY A C 1
ATOM 795 O O . GLY A 1 99 ? 16.948 -6.436 -21.537 1.00 50.84 99 GLY A O 1
ATOM 796 N N . PRO A 1 100 ? 16.962 -7.148 -23.671 1.00 51.53 100 PRO A N 1
ATOM 797 C CA . PRO A 1 100 ? 18.412 -7.106 -23.766 1.00 51.53 100 PRO A CA 1
ATOM 798 C C . PRO A 1 100 ? 18.867 -5.637 -23.802 1.00 51.53 100 PRO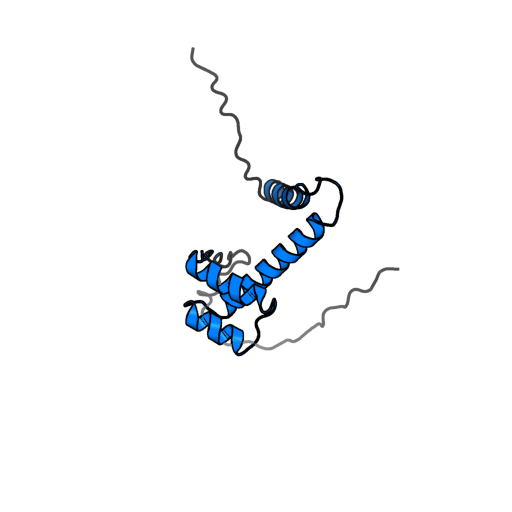 A C 1
ATOM 800 O O . PRO A 1 100 ? 18.427 -4.861 -24.645 1.00 51.53 100 PRO A O 1
ATOM 803 N N . ASP A 1 101 ? 19.765 -5.293 -22.883 1.00 46.75 101 ASP A N 1
ATOM 804 C CA . ASP A 1 101 ? 20.573 -4.069 -22.827 1.00 46.75 101 ASP A CA 1
ATOM 805 C C . ASP A 1 101 ? 19.934 -2.761 -22.274 1.00 46.75 101 ASP A C 1
ATOM 807 O O . ASP A 1 101 ? 19.393 -1.895 -22.960 1.00 46.75 101 ASP A O 1
ATOM 811 N N . SER A 1 102 ? 20.044 -2.607 -20.952 1.00 50.41 102 SER A N 1
ATOM 812 C CA . SER A 1 102 ? 20.818 -1.530 -20.306 1.00 50.41 102 SER A CA 1
ATOM 813 C C . SER A 1 102 ? 20.657 -0.047 -20.709 1.00 50.41 102 SER A C 1
ATOM 815 O O . SER A 1 102 ? 21.608 0.697 -20.522 1.00 50.41 102 SER A O 1
ATOM 817 N N . GLU A 1 103 ? 19.514 0.479 -21.171 1.00 46.47 103 GLU A N 1
ATOM 818 C CA . GLU A 1 103 ? 19.466 1.914 -21.563 1.00 46.47 103 GLU A CA 1
ATOM 819 C C . GLU A 1 103 ? 18.186 2.669 -21.123 1.00 46.47 103 GLU A C 1
ATOM 821 O O . GLU A 1 103 ? 17.576 3.427 -21.879 1.00 46.47 103 GLU A O 1
ATOM 826 N N . GLN A 1 104 ? 17.721 2.504 -19.874 1.00 48.94 104 GLN A N 1
ATOM 827 C CA . GLN A 1 104 ? 16.480 3.172 -19.408 1.00 48.94 104 GLN A CA 1
ATOM 828 C C . GLN A 1 104 ? 16.595 4.061 -18.161 1.00 48.94 104 GLN A C 1
ATOM 830 O O . GLN A 1 104 ? 15.596 4.635 -17.705 1.00 48.94 104 GLN A O 1
ATOM 835 N N . LYS A 1 105 ? 17.815 4.366 -17.698 1.00 46.34 105 LYS A N 1
ATOM 836 C CA . LYS A 1 105 ? 18.064 5.378 -16.644 1.00 46.34 105 LYS A CA 1
ATOM 837 C C . LYS A 1 105 ? 17.637 6.814 -17.046 1.00 46.34 105 LYS A C 1
ATOM 839 O O . LYS A 1 105 ? 17.659 7.729 -16.223 1.00 46.34 105 LYS A O 1
ATOM 844 N N . LYS A 1 106 ? 17.190 7.033 -18.292 1.00 47.91 106 LYS A N 1
ATOM 845 C CA . LYS A 1 106 ? 16.926 8.358 -18.890 1.00 47.91 106 LYS A CA 1
ATOM 846 C C . LYS A 1 106 ? 15.490 8.898 -18.709 1.00 47.91 106 LYS A C 1
ATOM 848 O O . LYS A 1 106 ? 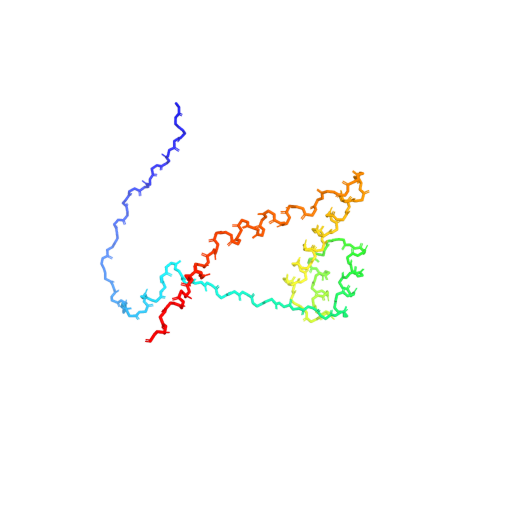15.309 10.116 -18.709 1.00 47.91 106 LYS A O 1
ATOM 853 N N . LYS A 1 107 ? 14.459 8.069 -18.464 1.00 52.41 107 LYS A N 1
ATOM 854 C CA . LYS A 1 107 ? 13.055 8.565 -18.382 1.00 52.41 107 LYS A CA 1
ATOM 855 C C . LYS A 1 107 ? 12.720 9.309 -17.081 1.00 52.41 107 LYS A C 1
ATOM 857 O O . LYS A 1 107 ? 11.982 10.290 -17.112 1.00 52.41 107 LYS A O 1
ATOM 862 N N . GLY A 1 108 ? 13.303 8.901 -15.949 1.00 49.19 108 GLY A N 1
ATOM 863 C CA . GLY A 1 108 ? 13.235 9.687 -14.708 1.00 49.19 108 GLY A CA 1
ATOM 864 C C . GLY A 1 108 ? 14.012 11.000 -14.836 1.00 49.19 108 GLY A C 1
ATOM 865 O O . GLY A 1 108 ? 13.511 12.057 -14.466 1.00 49.19 108 GLY A O 1
ATOM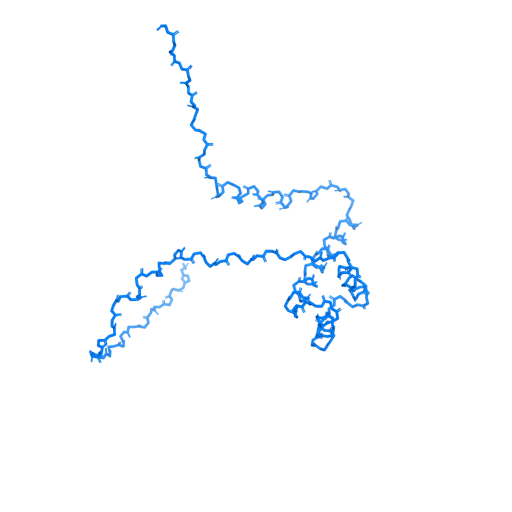 866 N N . SER A 1 109 ? 15.190 10.935 -15.462 1.00 50.28 109 SER A N 1
ATOM 867 C CA . SER A 1 109 ? 16.070 12.083 -15.696 1.00 50.28 109 SER A CA 1
ATOM 868 C C . SER A 1 109 ? 15.394 13.187 -16.524 1.00 50.28 109 SER A C 1
ATOM 870 O O . SER A 1 109 ? 15.408 14.345 -16.118 1.00 50.28 109 SER A O 1
ATOM 872 N N . HIS A 1 110 ? 14.692 12.847 -17.614 1.00 51.28 110 HIS A N 1
ATOM 873 C CA . HIS A 1 110 ? 13.987 13.843 -18.438 1.00 51.28 110 HIS A CA 1
ATOM 874 C C . HIS A 1 110 ? 12.878 14.597 -17.687 1.00 51.28 110 HIS A C 1
ATOM 876 O O . HIS A 1 110 ? 12.718 15.803 -17.874 1.00 51.28 110 HIS A O 1
ATOM 882 N N . HIS A 1 111 ? 12.124 13.911 -16.824 1.00 58.78 111 HIS A N 1
ATOM 883 C CA . HIS A 1 111 ? 11.104 14.542 -15.983 1.00 58.78 111 HIS A CA 1
ATOM 884 C C . HIS A 1 111 ? 11.736 15.428 -14.893 1.00 58.78 111 HIS A C 1
ATOM 886 O O . HIS A 1 111 ? 11.264 16.550 -14.688 1.00 58.78 111 HIS A O 1
ATOM 892 N N . ILE A 1 112 ? 12.801 14.953 -14.231 1.00 62.75 112 ILE A N 1
ATOM 893 C CA . ILE A 1 112 ? 13.527 15.713 -13.200 1.00 62.75 112 ILE A CA 1
ATOM 894 C C . ILE A 1 112 ? 14.148 16.983 -13.799 1.00 62.75 112 ILE A C 1
ATOM 896 O O . ILE A 1 112 ? 13.997 18.060 -13.228 1.00 62.75 112 ILE A O 1
ATOM 900 N N . ASN A 1 113 ? 14.796 16.884 -14.963 1.00 65.50 113 ASN A N 1
ATOM 901 C CA . ASN A 1 113 ? 15.454 18.020 -15.613 1.00 65.50 113 ASN A CA 1
ATOM 902 C C . ASN A 1 113 ? 14.437 19.040 -16.141 1.00 65.50 113 ASN A C 1
ATOM 904 O O . ASN A 1 113 ? 14.647 20.242 -16.002 1.00 65.50 113 ASN A O 1
ATOM 908 N N . ARG A 1 114 ? 13.295 18.577 -16.671 1.00 65.31 114 ARG A N 1
ATOM 909 C CA . ARG A 1 114 ? 12.185 19.449 -17.086 1.00 65.31 114 ARG A CA 1
ATOM 910 C C . ARG A 1 114 ? 11.592 20.230 -15.909 1.00 65.31 114 ARG A C 1
ATOM 912 O O . ARG A 1 114 ? 11.310 21.412 -16.065 1.00 65.31 114 ARG A O 1
ATOM 919 N N . TRP A 1 115 ? 11.442 19.607 -14.736 1.00 67.25 115 TRP A N 1
ATOM 920 C CA . TRP A 1 115 ? 11.057 20.326 -13.514 1.00 67.25 115 TRP A CA 1
ATOM 921 C C . TRP A 1 115 ? 12.145 21.302 -13.070 1.00 67.25 115 TRP A C 1
ATOM 923 O O . TRP A 1 115 ? 11.840 22.453 -12.801 1.00 67.25 115 TRP A O 1
ATOM 933 N N . ARG A 1 116 ? 13.414 20.886 -13.059 1.00 68.94 116 ARG A N 1
ATOM 934 C CA . ARG A 1 116 ? 14.536 21.738 -12.641 1.00 68.94 116 ARG A CA 1
ATOM 935 C C . ARG A 1 116 ? 14.649 23.025 -13.469 1.00 68.94 116 ARG A C 1
ATOM 937 O O . ARG A 1 116 ? 14.897 24.078 -12.897 1.00 68.94 116 ARG A O 1
ATOM 944 N N . LEU A 1 117 ? 14.439 22.950 -14.785 1.00 60.03 117 LEU A N 1
ATOM 945 C CA . LEU A 1 117 ? 14.428 24.123 -15.670 1.00 60.03 117 LEU A CA 1
ATOM 946 C C . LEU A 1 117 ? 13.190 25.002 -15.445 1.00 60.03 117 LEU A C 1
ATOM 948 O O . LEU A 1 117 ? 13.313 26.220 -15.389 1.00 60.03 117 LEU A O 1
ATOM 952 N N . ALA A 1 118 ? 12.014 24.394 -15.258 1.00 64.31 118 ALA A N 1
ATOM 953 C CA . ALA A 1 118 ? 10.771 25.118 -14.982 1.00 64.31 118 ALA A CA 1
ATOM 954 C C . ALA A 1 118 ? 10.749 25.791 -13.596 1.00 64.31 118 ALA A C 1
ATOM 956 O O . ALA A 1 118 ? 9.997 26.739 -13.393 1.00 64.31 118 ALA A O 1
ATOM 957 N N . THR A 1 119 ? 11.559 25.317 -12.641 1.00 68.75 119 THR A N 1
ATOM 958 C CA . THR A 1 119 ? 11.711 25.924 -11.308 1.00 68.75 119 THR A CA 1
ATOM 959 C C . THR A 1 119 ? 13.039 26.649 -11.119 1.00 68.75 119 THR A C 1
ATOM 961 O O . THR A 1 119 ? 13.422 26.853 -9.964 1.00 68.75 119 THR A O 1
ATOM 964 N N . LYS A 1 120 ? 13.776 26.976 -12.192 1.00 57.06 120 LYS A N 1
ATOM 965 C CA . LYS A 1 120 ? 15.070 27.657 -12.082 1.00 57.06 120 LYS A CA 1
ATOM 966 C C . LYS A 1 120 ? 14.864 28.995 -11.372 1.00 57.06 120 LYS A C 1
ATOM 968 O O . LYS A 1 120 ? 14.396 29.967 -11.953 1.00 57.06 120 LYS A O 1
ATOM 973 N N . GLN A 1 121 ? 15.198 28.996 -10.086 1.00 52.25 121 GLN A N 1
ATOM 974 C CA . GLN A 1 121 ? 15.555 30.185 -9.343 1.00 52.25 121 GLN A CA 1
ATOM 975 C C . GLN A 1 121 ? 16.820 30.707 -10.022 1.00 52.25 121 GLN A C 1
ATOM 977 O O . GLN A 1 121 ? 17.797 29.971 -10.178 1.00 52.25 121 GLN A O 1
ATOM 982 N N . SER A 1 122 ? 16.749 31.931 -10.528 1.00 41.41 122 SER A N 1
ATOM 983 C CA . SER A 1 122 ? 17.916 32.674 -10.974 1.00 41.41 122 SER A CA 1
ATOM 984 C C . SER A 1 122 ? 18.753 32.996 -9.738 1.00 41.41 122 SER A C 1
ATOM 986 O O . SER A 1 122 ? 18.420 33.910 -8.995 1.00 41.41 122 SER A O 1
ATOM 988 N N . SER A 1 123 ? 19.785 32.206 -9.468 1.00 48.47 123 SER A N 1
ATOM 989 C CA . SER A 1 123 ? 20.859 32.582 -8.552 1.00 48.47 123 SER A CA 1
ATOM 990 C C . SER A 1 123 ? 22.170 32.307 -9.270 1.00 48.47 123 SER A C 1
ATOM 992 O O . SER A 1 123 ? 22.526 31.147 -9.491 1.00 48.47 123 SER A O 1
ATOM 994 N N . GLY A 1 124 ? 22.827 33.376 -9.692 1.00 47.75 124 GLY A N 1
ATOM 995 C CA . GLY A 1 124 ? 24.078 33.345 -10.433 1.00 47.75 124 GLY A CA 1
ATOM 996 C C . GLY A 1 124 ? 24.272 34.666 -11.158 1.00 47.75 124 GLY A C 1
ATOM 997 O O . GLY A 1 124 ? 24.355 34.667 -12.378 1.00 47.75 124 GLY A O 1
ATOM 998 N N . GLU A 1 125 ? 24.224 35.773 -10.416 1.00 41.66 125 GLU A N 1
ATOM 999 C CA . GLU A 1 125 ? 24.934 36.981 -10.825 1.00 41.66 125 GLU A CA 1
ATOM 1000 C C . GLU A 1 125 ? 26.316 36.869 -10.183 1.00 41.66 125 GLU A C 1
ATOM 1002 O O . GLU A 1 125 ? 26.441 36.751 -8.961 1.00 41.66 125 GLU A O 1
ATOM 1007 N N . ASP A 1 126 ? 27.325 36.768 -11.038 1.00 45.00 126 ASP A N 1
ATOM 1008 C CA . ASP A 1 126 ? 28.735 36.778 -10.694 1.00 45.00 126 ASP A CA 1
ATOM 1009 C C . ASP A 1 126 ? 29.058 38.050 -9.895 1.00 45.00 126 ASP A C 1
ATOM 1011 O O . ASP A 1 126 ? 28.864 39.164 -10.383 1.00 45.00 126 ASP A O 1
ATOM 1015 N N . ILE A 1 127 ? 29.533 37.902 -8.652 1.00 52.75 127 ILE A N 1
ATOM 1016 C CA . ILE A 1 127 ? 30.130 39.027 -7.928 1.00 52.75 127 ILE A CA 1
ATOM 1017 C C . ILE A 1 127 ? 31.535 39.193 -8.499 1.00 52.75 127 ILE A C 1
ATOM 1019 O O . ILE A 1 127 ? 32.479 38.526 -8.074 1.00 52.75 127 ILE A O 1
ATOM 1023 N N . ASP A 1 128 ? 31.641 40.030 -9.524 1.00 48.53 128 ASP A N 1
ATOM 1024 C CA . ASP A 1 128 ? 32.911 40.466 -10.084 1.00 48.53 128 ASP A CA 1
ATOM 1025 C C . ASP A 1 128 ? 33.608 41.354 -9.043 1.00 48.53 128 ASP A C 1
ATOM 1027 O O . ASP A 1 128 ? 33.284 42.528 -8.865 1.00 48.53 128 ASP A O 1
ATOM 1031 N N . VAL A 1 129 ? 34.517 40.759 -8.267 1.00 56.28 129 VAL A N 1
ATOM 1032 C CA . VAL A 1 129 ? 35.410 41.505 -7.375 1.00 56.28 129 VAL A CA 1
ATOM 1033 C C . VAL A 1 129 ? 36.522 42.085 -8.241 1.00 56.28 129 VAL A C 1
ATOM 1035 O O . VAL A 1 129 ? 37.614 41.528 -8.338 1.00 56.28 129 VAL A O 1
ATOM 1038 N N . THR A 1 130 ? 36.233 43.206 -8.892 1.00 56.47 130 THR A N 1
ATOM 1039 C CA . THR A 1 130 ? 37.269 44.124 -9.358 1.00 56.47 130 THR A CA 1
ATOM 1040 C C . THR A 1 130 ? 37.363 45.306 -8.399 1.00 56.47 130 THR A C 1
ATOM 1042 O O . THR A 1 130 ? 36.372 45.749 -7.823 1.00 56.47 130 THR A O 1
ATOM 1045 N N . SER A 1 131 ? 38.591 45.807 -8.258 1.00 56.56 131 SER A N 1
ATOM 1046 C CA . SER A 1 131 ? 39.020 46.987 -7.498 1.00 56.56 131 SER A CA 1
ATOM 1047 C C . SER A 1 131 ? 39.547 46.735 -6.079 1.00 56.56 131 SER A C 1
ATOM 1049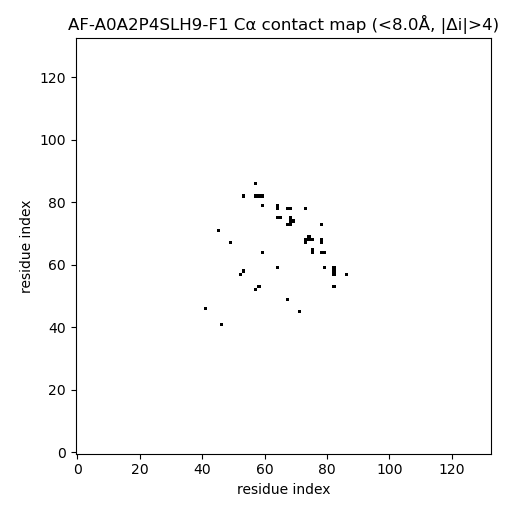 O O . SER A 1 131 ? 38.817 46.764 -5.092 1.00 56.56 131 SER A O 1
ATOM 1051 N N . ASN A 1 132 ? 40.873 46.600 -5.994 1.00 53.56 132 ASN A N 1
ATOM 1052 C CA . ASN A 1 132 ? 41.661 47.221 -4.932 1.00 53.56 132 ASN A CA 1
ATOM 1053 C C . ASN A 1 132 ? 42.991 47.714 -5.535 1.00 53.56 132 ASN A C 1
ATOM 1055 O O . ASN A 1 132 ? 43.943 46.938 -5.622 1.00 53.56 132 ASN A O 1
ATOM 1059 N N . ASP A 1 133 ? 43.022 48.980 -5.957 1.00 52.88 133 ASP A N 1
ATOM 1060 C CA . ASP A 1 133 ? 44.209 49.847 -5.871 1.00 52.88 133 ASP A CA 1
ATOM 1061 C C . ASP A 1 133 ? 43.974 50.789 -4.684 1.00 52.88 133 ASP A C 1
ATOM 1063 O O . ASP A 1 133 ? 42.859 51.366 -4.634 1.00 52.88 133 ASP A O 1
#

pLDDT: mean 71.0, std 21.26, range [41.41, 97.62]

Foldseek 3Di:
DDPDDDDDDDDDDDDDDDDDDPPPPPPDDVPPPDPDPDDDDADPVLVVVLVVVCVVPLDDDDPSLVVSCVVRVHDSVVSRVVSVVVVVVVVVVVVVVPDPDDDDPCPVVVVVVVVCVVPDDPDDDDPPPDDDD

InterPro domains:
  IPR000047 Helix-turn-helix motif [PR00031] (64-73)
  IPR000047 Helix-turn-helix motif [PR00031] (73-89)
  IPR001356 Homeodomain [PF00046] (36-92)
  IPR001356 Homeodomain [PS50071] (33-93)
  IPR001356 Homeodomain [SM00389] (35-97)
  IPR001356 Homeodomain [cd00086] (36-94)
  IPR009057 Homedomain-like superfamily [SSF46689] (22-95)
  IPR017970 Homeobox, conserved site [PS00027] (68-91)
  IPR020479 Homeodomain, metazoa [PR00024] (57-68)
  IPR020479 Homeodomain, metazoa [PR00024] (72-82)
  IPR020479 Homeodomain, metazoa [PR00024] (82-91)
  IPR050877 EMX/VAX/Noto Homeobox Transcription Factors [PTHR24339] (10-133)

Radius of gyration: 26.67 Å; Cα contacts (8 Å, |Δi|>4): 24; chains: 1; bounding box: 76×63×53 Å

Solvent-accessible surface area (backbone atoms only — not comparable to full-atom values): 9114 Å² total; per-residue (Å²): 141,78,89,82,80,83,80,82,86,78,86,85,90,80,84,88,89,76,96,70,78,82,86,74,72,79,84,70,55,102,72,70,73,71,78,78,77,78,83,79,82,78,55,72,71,49,50,52,54,52,49,60,48,37,78,78,43,78,71,79,50,77,66,60,33,49,53,52,12,66,76,60,79,47,50,54,65,55,51,53,51,50,43,55,52,50,50,55,50,52,55,53,52,57,63,58,72,78,47,92,74,94,78,69,83,54,67,63,47,55,55,52,52,54,48,51,64,76,63,60,73,91,79,82,79,81,83,77,87,75,88,88,131

Sequence (133 aa):
MVPGRCPPPDTAVLPAGSEVSQESLLLHGPFARKPKRIRTAFSPSQLLRLERAFEKNHYVVGAERKQLASSLSLSETQVKVWFQNRRTKYKRQKLEEEGPDSEQKKKGSHHINRWRLATKQSSGEDIDVTSND

Mean predicted aligned error: 18.54 Å

Nearest PDB structures (foldseek):
  2r5z-assembly1_A  TM=9.761E-01  e=1.277E-04  Drosophila melanogaster
  1puf-assembly1_A  TM=8.801E-01  e=1.048E-04  Mus musculus
  2r5y-assembly1_A  TM=8.183E-01  e=1.048E-04  Drosophila melanogaster
  2da1-assembly1_A  TM=7.582E-01  e=1.142E-02  Homo sapiens
  2ly9-assembly1_A  TM=7.969E-01  e=1.393E-02  Homo sapiens